Protein AF-A0A7C8A9A2-F1 (afdb_monomer)

pLDDT: mean 96.66, std 1.73, range [84.56, 98.56]

Nearest PDB structures (foldseek):
  4ygs-assembly1_A  TM=8.701E-01  e=2.556E-06  Thermococcus onnurineus NA1
  2go7-assembly3_C  TM=5.601E-01  e=6.387E-04  Streptococcus pneumoniae TIGR4
  7ocs-assembly2_C  TM=5.827E-01  e=7.618E-03  Acinetobacter baumannii ATCC 19606 = CIP 70.34 = JCM 6841
  7ocs-assembly1_D  TM=5.747E-01  e=1.196E-02  Acinetobacter baumannii ATCC 19606 = CIP 70.34 = JCM 6841
  3s6j-assembly3_C  TM=5.699E-01  e=6.806E-03  Pseudomonas syringae pv. tomato

Secondary structure (DSSP, 8-state):
-B-SBTTTB-THHHHHIIIIIHHHHHHHHHT--HHHHHHHHHHHHHHHTTSGGGT-HHHHHHHHTS-HHHHHHHTGGG--BPTTHHHHHHHHHHTT----B---S-HHHHHHHHHHH-GGGG---

Structure (mmCIF, N/CA/C/O backbone):
data_AF-A0A7C8A9A2-F1
#
_entry.id   AF-A0A7C8A9A2-F1
#
loop_
_atom_site.group_PDB
_atom_site.id
_atom_site.type_symbol
_atom_site.label_atom_id
_atom_site.label_alt_id
_atom_site.label_comp_id
_atom_site.label_asym_id
_atom_site.label_entity_id
_atom_site.label_seq_id
_atom_site.pdbx_PDB_ins_code
_atom_site.Cartn_x
_atom_site.Cartn_y
_atom_site.Cartn_z
_atom_site.occupancy
_atom_site.B_iso_or_equiv
_atom_site.auth_seq_id
_atom_site.auth_comp_id
_atom_site.auth_asym_id
_atom_site.auth_atom_id
_atom_site.pdbx_PDB_model_num
ATOM 1 N N . MET A 1 1 ? -8.882 11.187 16.812 1.00 92.25 1 MET A N 1
ATOM 2 C CA . MET A 1 1 ? -8.595 10.755 15.430 1.00 92.25 1 MET A CA 1
ATOM 3 C C . MET A 1 1 ? -7.325 9.931 15.480 1.00 92.25 1 MET A C 1
ATOM 5 O O . MET A 1 1 ? -6.511 10.202 16.359 1.00 92.25 1 MET A O 1
ATOM 9 N N . ILE A 1 2 ? -7.191 8.919 14.632 1.00 95.38 2 ILE A N 1
ATOM 10 C CA . ILE A 1 2 ? -6.007 8.057 14.563 1.00 95.38 2 ILE A CA 1
ATOM 11 C C . ILE A 1 2 ? -5.690 7.750 13.099 1.00 95.38 2 ILE A C 1
ATOM 13 O O . ILE A 1 2 ? -6.615 7.633 12.294 1.00 95.38 2 ILE A O 1
ATOM 17 N N . ASP A 1 3 ? -4.403 7.656 12.781 1.00 96.19 3 ASP A N 1
ATOM 18 C CA . ASP A 1 3 ? -3.904 7.247 11.467 1.00 96.19 3 ASP A CA 1
ATOM 19 C C . ASP A 1 3 ? -3.734 5.719 11.375 1.00 96.19 3 ASP A C 1
ATOM 21 O O . ASP A 1 3 ? -3.769 5.020 12.388 1.00 96.19 3 ASP A O 1
ATOM 25 N N . MET A 1 4 ? -3.596 5.191 10.158 1.00 94.94 4 MET A N 1
ATOM 26 C CA . MET A 1 4 ? -3.459 3.762 9.876 1.00 94.94 4 MET A CA 1
ATOM 27 C C . MET A 1 4 ? -1.998 3.332 9.722 1.00 94.94 4 MET A C 1
ATOM 29 O O . MET A 1 4 ? -1.523 2.503 10.499 1.00 94.94 4 MET A O 1
ATOM 33 N N . ASP A 1 5 ? -1.289 3.884 8.741 1.00 93.50 5 ASP A N 1
ATOM 34 C CA . ASP A 1 5 ? -0.040 3.312 8.232 1.00 93.50 5 ASP A CA 1
ATOM 35 C C . ASP A 1 5 ? 1.185 3.819 8.996 1.00 93.50 5 ASP A C 1
ATOM 37 O O . ASP A 1 5 ? 1.502 5.006 9.010 1.00 93.50 5 ASP A O 1
ATOM 41 N N . GLY A 1 6 ? 1.893 2.906 9.660 1.00 91.75 6 GLY A N 1
ATOM 42 C CA . GLY A 1 6 ? 2.933 3.224 10.642 1.00 91.75 6 GLY A CA 1
ATOM 43 C C . GLY A 1 6 ? 2.403 3.729 11.982 1.00 91.75 6 GLY A C 1
ATOM 44 O O . GLY A 1 6 ? 3.194 4.184 12.805 1.00 91.75 6 GLY A O 1
ATOM 45 N N . THR A 1 7 ? 1.085 3.668 12.196 1.00 94.75 7 THR A N 1
ATOM 46 C CA . THR A 1 7 ? 0.446 3.971 13.486 1.00 94.75 7 THR A CA 1
ATOM 47 C C . THR A 1 7 ? -0.244 2.733 14.052 1.00 94.75 7 THR A C 1
ATOM 49 O O . THR A 1 7 ? 0.055 2.310 15.165 1.00 94.75 7 THR A O 1
ATOM 52 N N . MET A 1 8 ? -1.165 2.135 13.292 1.00 95.56 8 MET A N 1
ATOM 53 C CA . MET A 1 8 ? -1.852 0.891 13.659 1.00 95.56 8 MET A CA 1
ATOM 54 C C . MET A 1 8 ? -1.296 -0.311 12.900 1.00 95.56 8 MET A C 1
ATOM 56 O O . MET A 1 8 ? -1.256 -1.415 13.437 1.00 95.56 8 MET A O 1
ATOM 60 N N . LEU A 1 9 ? -0.892 -0.108 11.649 1.00 96.25 9 LEU A N 1
ATOM 61 C CA . LEU A 1 9 ? -0.352 -1.152 10.788 1.00 96.25 9 LEU A CA 1
ATOM 62 C C . LEU A 1 9 ? 1.123 -0.905 10.533 1.00 96.25 9 LEU A C 1
ATOM 64 O O . LEU A 1 9 ? 1.545 0.246 10.407 1.00 96.25 9 LEU A O 1
ATOM 68 N N . ASP A 1 10 ? 1.875 -1.989 10.409 1.00 93.75 10 ASP A N 1
ATOM 69 C CA . ASP A 1 10 ? 3.255 -1.919 9.956 1.00 93.75 10 ASP A CA 1
ATOM 70 C C . ASP A 1 10 ? 3.324 -1.460 8.485 1.00 93.75 10 ASP A C 1
ATOM 72 O O . ASP A 1 10 ? 2.435 -1.753 7.679 1.00 93.75 10 ASP A O 1
ATOM 76 N N . LYS A 1 11 ? 4.375 -0.712 8.127 1.00 94.38 11 LYS A N 1
ATOM 77 C CA . LYS A 1 11 ? 4.551 -0.145 6.778 1.00 94.38 11 LYS A CA 1
ATOM 78 C C . LYS A 1 11 ? 5.043 -1.153 5.742 1.00 94.38 11 LYS A C 1
ATOM 80 O O . LYS A 1 11 ? 4.921 -0.892 4.545 1.00 94.38 11 LYS A O 1
ATOM 85 N N . TYR A 1 12 ? 5.525 -2.317 6.172 1.00 96.81 12 TYR A N 1
ATOM 86 C CA . TYR A 1 12 ? 6.149 -3.324 5.322 1.00 96.81 12 TYR A CA 1
ATOM 87 C C . TYR A 1 12 ? 5.293 -3.723 4.120 1.00 96.81 12 TYR A C 1
ATOM 89 O O . TYR A 1 12 ? 5.827 -3.902 3.029 1.00 96.81 12 TYR A O 1
ATOM 97 N N . PHE A 1 13 ? 3.969 -3.814 4.278 1.00 97.00 13 PHE A N 1
ATOM 98 C CA . PHE A 1 13 ? 3.063 -4.095 3.162 1.00 97.00 13 PHE A CA 1
ATOM 99 C C . PHE A 1 13 ? 3.197 -3.079 2.014 1.00 97.00 13 PHE A C 1
ATOM 101 O O . PHE A 1 13 ? 3.253 -3.476 0.848 1.00 97.00 13 PHE A O 1
ATOM 108 N N . ASP A 1 14 ? 3.238 -1.779 2.317 1.00 96.50 14 ASP A N 1
ATOM 109 C CA . ASP A 1 14 ? 3.343 -0.733 1.297 1.00 96.50 14 ASP A CA 1
ATOM 110 C C . ASP A 1 14 ? 4.777 -0.570 0.790 1.00 96.50 14 ASP A C 1
ATOM 112 O O . ASP A 1 14 ? 4.967 -0.430 -0.422 1.00 96.50 14 ASP A O 1
ATOM 116 N N . ASP A 1 15 ? 5.770 -0.676 1.674 1.00 96.81 15 ASP A N 1
ATOM 117 C CA . ASP A 1 15 ? 7.187 -0.586 1.310 1.00 96.81 15 ASP A CA 1
ATOM 118 C C . ASP A 1 15 ? 7.573 -1.739 0.368 1.00 96.81 15 ASP A C 1
ATOM 120 O O . ASP A 1 15 ? 8.080 -1.520 -0.735 1.00 96.81 15 ASP A O 1
ATOM 124 N N . TYR A 1 16 ? 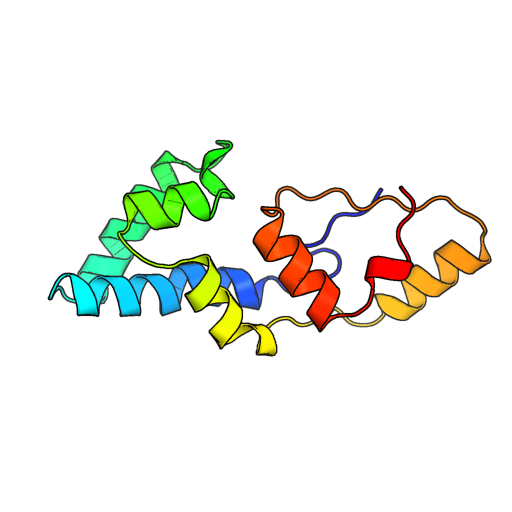7.226 -2.981 0.731 1.00 98.25 16 TYR A N 1
ATOM 125 C CA . TYR A 1 16 ? 7.442 -4.151 -0.121 1.00 98.25 16 TYR A CA 1
ATOM 126 C C . TYR A 1 16 ? 6.763 -3.989 -1.486 1.00 98.25 16 TYR A C 1
ATOM 128 O O . TYR A 1 16 ? 7.345 -4.298 -2.533 1.00 98.25 16 TYR A O 1
ATOM 136 N N . PHE A 1 17 ? 5.528 -3.484 -1.486 1.00 98.25 17 PHE A N 1
ATOM 137 C CA . PHE A 1 17 ? 4.761 -3.295 -2.707 1.00 98.25 17 PHE A CA 1
ATOM 138 C C . PHE A 1 17 ? 5.469 -2.357 -3.692 1.00 98.25 17 PHE A C 1
ATOM 140 O O . PHE A 1 17 ? 5.680 -2.726 -4.851 1.00 98.25 17 PHE A O 1
ATOM 147 N N . TRP A 1 18 ? 5.844 -1.160 -3.240 1.00 97.94 18 TRP A N 1
ATOM 148 C CA . TRP A 1 18 ? 6.379 -0.116 -4.116 1.00 97.94 18 TRP A CA 1
ATOM 149 C C . TRP A 1 18 ? 7.860 -0.295 -4.454 1.00 97.94 18 TRP A C 1
ATOM 151 O O . TRP A 1 18 ? 8.270 0.062 -5.562 1.00 97.94 18 TRP A O 1
ATOM 161 N N . GLU A 1 19 ? 8.654 -0.867 -3.547 1.00 97.81 19 GLU A N 1
ATOM 162 C CA . GLU A 1 19 ? 10.104 -1.022 -3.731 1.00 97.81 19 GLU A CA 1
ATOM 163 C C . GLU A 1 19 ? 10.505 -2.339 -4.409 1.00 97.81 19 GLU A C 1
ATOM 165 O O . GLU A 1 19 ? 11.586 -2.428 -5.011 1.00 97.81 19 GLU A O 1
ATOM 170 N N . TYR A 1 20 ? 9.654 -3.369 -4.331 1.00 98.12 20 TYR A N 1
ATOM 171 C CA . TYR A 1 20 ? 9.969 -4.707 -4.838 1.00 98.12 20 TYR A CA 1
ATOM 172 C C . TYR A 1 20 ? 8.949 -5.203 -5.859 1.00 98.12 20 TYR A C 1
ATOM 174 O O . TYR A 1 20 ? 9.327 -5.438 -7.009 1.00 98.12 20 TYR A O 1
ATOM 182 N N . LEU A 1 21 ? 7.672 -5.331 -5.481 1.00 98.44 21 LEU A N 1
ATOM 183 C CA . LEU A 1 21 ? 6.678 -5.968 -6.351 1.00 98.44 21 LEU A CA 1
ATOM 184 C C . LEU A 1 21 ? 6.402 -5.147 -7.617 1.00 98.44 21 LEU A C 1
ATOM 186 O O . LEU A 1 21 ? 6.429 -5.693 -8.720 1.00 98.44 21 LEU A O 1
ATOM 190 N N . VAL A 1 22 ? 6.157 -3.840 -7.493 1.00 98.50 22 VAL A N 1
ATOM 191 C CA . VAL A 1 22 ? 5.888 -2.984 -8.661 1.00 98.50 22 VAL A CA 1
ATOM 192 C C . VAL A 1 22 ? 7.090 -2.945 -9.618 1.00 98.50 22 VAL A C 1
ATOM 194 O O . VAL A 1 22 ? 6.883 -3.219 -10.803 1.00 98.50 22 VAL A O 1
ATOM 197 N N . PRO A 1 23 ? 8.342 -2.717 -9.164 1.00 98.56 23 PRO A N 1
ATOM 198 C CA . PRO A 1 23 ? 9.512 -2.798 -10.037 1.00 98.56 23 PRO A CA 1
ATOM 199 C C . PRO A 1 23 ? 9.700 -4.151 -10.722 1.00 98.56 23 PRO A C 1
ATOM 201 O O . PRO A 1 23 ? 10.022 -4.181 -11.908 1.00 98.56 23 PRO A O 1
ATOM 204 N N . GLU A 1 24 ? 9.466 -5.265 -10.024 1.00 98.44 24 GLU A N 1
ATOM 205 C CA . GLU A 1 24 ? 9.543 -6.606 -10.617 1.00 98.44 24 GLU A CA 1
ATOM 206 C C . GLU A 1 24 ? 8.518 -6.783 -11.750 1.00 98.44 24 GLU A C 1
ATOM 208 O O . GLU A 1 24 ? 8.856 -7.236 -12.851 1.00 98.44 24 GLU A O 1
ATOM 213 N N . ARG A 1 25 ? 7.262 -6.388 -11.512 1.00 98.31 25 ARG A N 1
ATOM 214 C CA . ARG A 1 25 ? 6.180 -6.505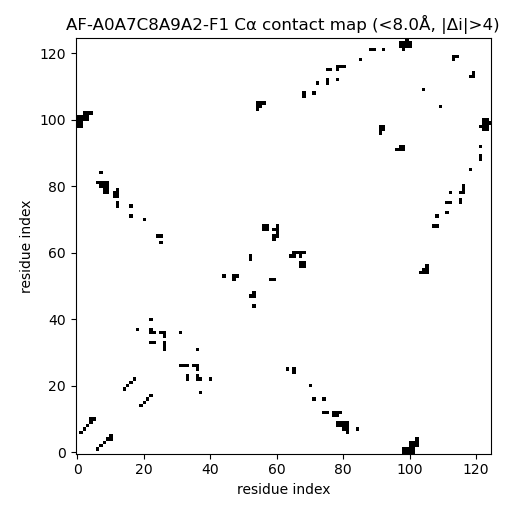 -12.504 1.00 98.31 25 ARG A CA 1
ATOM 215 C C . ARG A 1 25 ? 6.388 -5.573 -13.689 1.00 98.31 25 ARG A C 1
ATOM 217 O O . ARG A 1 25 ? 6.225 -6.003 -14.832 1.00 98.31 25 ARG A O 1
ATOM 224 N N . TYR A 1 26 ? 6.803 -4.339 -13.423 1.00 98.50 26 TYR A N 1
ATOM 225 C CA . TYR A 1 26 ? 7.124 -3.357 -14.451 1.00 98.50 26 TYR A CA 1
ATOM 226 C C . TYR A 1 26 ? 8.279 -3.833 -15.340 1.00 98.50 26 TYR A C 1
ATOM 228 O O . TYR A 1 26 ? 8.160 -3.786 -16.565 1.00 98.50 26 TYR A O 1
ATOM 236 N N . ALA A 1 27 ? 9.362 -4.346 -14.742 1.00 98.44 27 ALA A N 1
ATOM 237 C CA . ALA A 1 27 ? 10.510 -4.878 -15.473 1.00 98.44 27 ALA A CA 1
ATOM 238 C C . ALA A 1 27 ? 10.106 -5.999 -16.436 1.00 98.44 27 ALA A C 1
ATOM 240 O O . ALA A 1 27 ? 10.492 -5.991 -17.607 1.00 98.44 27 ALA A O 1
ATOM 241 N N . LYS A 1 28 ? 9.269 -6.927 -15.957 1.00 97.69 28 LYS A N 1
ATOM 242 C CA . LYS A 1 28 ? 8.789 -8.066 -16.742 1.00 97.69 28 LYS A CA 1
ATOM 243 C C . LYS A 1 28 ? 7.944 -7.643 -17.946 1.00 97.69 28 LYS A C 1
ATOM 245 O O . LYS A 1 28 ? 8.140 -8.181 -19.030 1.00 97.69 28 LYS A O 1
ATOM 250 N N . ILE A 1 29 ? 7.005 -6.715 -17.763 1.00 96.75 29 ILE A N 1
ATOM 251 C CA . ILE A 1 29 ? 6.081 -6.292 -18.832 1.00 96.75 29 ILE A CA 1
ATOM 252 C C . ILE A 1 29 ? 6.787 -5.422 -19.876 1.00 96.75 29 ILE A C 1
ATOM 254 O O . ILE A 1 29 ? 6.502 -5.547 -21.064 1.00 96.75 29 ILE A O 1
ATOM 258 N N . ASN A 1 30 ? 7.738 -4.588 -19.451 1.00 96.94 30 ASN A N 1
ATOM 259 C CA . ASN A 1 30 ? 8.462 -3.679 -20.342 1.00 96.94 30 ASN A CA 1
ATOM 260 C C . ASN A 1 30 ? 9.764 -4.277 -20.905 1.00 96.94 30 ASN A C 1
ATOM 262 O O . ASN A 1 30 ? 10.453 -3.610 -21.671 1.00 96.94 30 ASN A O 1
ATOM 266 N N . ASN A 1 31 ? 10.105 -5.520 -20.544 1.00 97.56 31 ASN A N 1
ATOM 267 C CA . ASN A 1 31 ? 11.332 -6.209 -20.954 1.00 97.56 31 ASN A CA 1
ATOM 268 C C . ASN A 1 31 ? 12.614 -5.396 -20.667 1.00 97.56 31 ASN A C 1
ATOM 270 O O . ASN A 1 31 ? 13.492 -5.248 -21.519 1.00 97.56 31 ASN A O 1
ATOM 274 N N . VAL A 1 32 ? 12.708 -4.858 -19.450 1.00 98.38 32 VAL A N 1
ATOM 275 C CA . VAL A 1 32 ? 13.861 -4.087 -18.954 1.00 98.38 32 VAL A CA 1
ATOM 276 C C . VAL A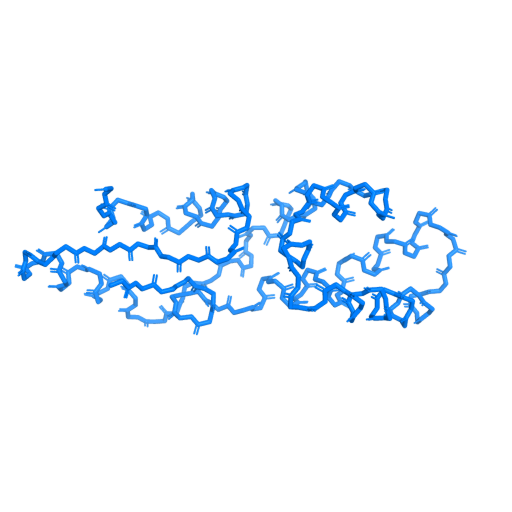 1 32 ? 14.476 -4.767 -17.732 1.00 98.38 32 VAL A C 1
ATOM 278 O O . VAL A 1 32 ? 13.864 -5.638 -17.113 1.00 98.38 32 VAL A O 1
ATOM 281 N N . SER A 1 33 ? 15.694 -4.378 -17.351 1.00 98.50 33 SER A N 1
ATOM 282 C CA . SER A 1 33 ? 16.302 -4.900 -16.127 1.00 98.50 33 SER A CA 1
ATOM 283 C C . SER A 1 33 ? 15.563 -4.403 -14.878 1.00 98.50 33 SER A C 1
ATOM 285 O O . SER A 1 33 ? 15.033 -3.291 -14.839 1.00 98.50 33 SER A O 1
ATOM 287 N N . ILE A 1 34 ? 15.585 -5.206 -13.810 1.00 98.06 34 ILE A N 1
ATOM 288 C CA . ILE A 1 34 ? 15.027 -4.813 -12.505 1.00 98.06 34 ILE A CA 1
ATOM 289 C C . ILE A 1 34 ? 15.738 -3.565 -11.962 1.00 98.06 34 ILE A C 1
ATOM 291 O O . ILE A 1 34 ? 15.094 -2.707 -11.365 1.00 98.06 34 ILE A O 1
ATOM 295 N 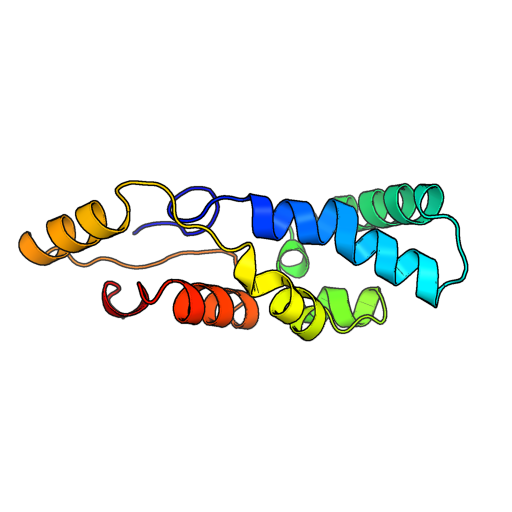N . SER A 1 35 ? 17.052 -3.439 -12.184 1.00 98.19 35 SER A N 1
ATOM 296 C CA . SER A 1 35 ? 17.815 -2.258 -11.765 1.00 98.19 35 SER A CA 1
ATOM 297 C C . SER A 1 35 ? 17.308 -0.986 -12.442 1.00 98.19 35 SER A C 1
ATOM 299 O O . SER A 1 35 ? 17.037 -0.005 -11.753 1.00 98.19 35 SER A O 1
ATOM 301 N N . TYR A 1 36 ? 17.095 -1.033 -13.760 1.00 98.44 36 TYR A N 1
ATOM 302 C CA . TYR A 1 36 ? 16.519 0.079 -14.508 1.00 98.44 36 TYR A CA 1
ATOM 303 C C . TYR A 1 36 ? 15.103 0.402 -14.023 1.00 98.44 36 TYR A C 1
ATOM 305 O O . TYR A 1 36 ? 14.800 1.561 -13.758 1.00 98.44 36 TYR A O 1
ATOM 313 N N . ALA A 1 37 ? 14.245 -0.611 -13.851 1.00 98.56 37 ALA A N 1
ATOM 314 C CA . ALA A 1 37 ? 12.875 -0.407 -13.383 1.00 98.56 37 ALA A CA 1
ATOM 315 C C . ALA A 1 37 ? 12.833 0.280 -12.010 1.00 98.56 37 ALA A C 1
ATOM 317 O O . ALA A 1 37 ? 12.072 1.226 -11.831 1.00 98.56 37 ALA A O 1
ATOM 318 N N . LYS A 1 38 ? 13.678 -0.143 -11.060 1.00 98.44 38 LYS A N 1
ATOM 319 C CA . LYS A 1 38 ? 13.767 0.482 -9.730 1.00 98.44 38 LYS A CA 1
ATOM 320 C C . LYS A 1 38 ? 14.155 1.957 -9.810 1.00 98.44 38 LYS A C 1
ATOM 322 O O . LYS A 1 38 ? 13.498 2.786 -9.189 1.00 98.44 38 LYS A O 1
ATOM 327 N N . GLU A 1 39 ? 15.189 2.291 -10.578 1.00 98.38 39 GLU A N 1
ATOM 328 C CA . GLU A 1 39 ? 15.638 3.679 -10.734 1.00 98.38 39 GLU A CA 1
ATOM 329 C C . GLU A 1 39 ? 14.584 4.541 -11.444 1.00 98.38 39 GLU A C 1
ATOM 331 O O . GLU A 1 39 ? 14.254 5.641 -10.991 1.00 98.38 39 GLU A O 1
ATOM 336 N N . HIS A 1 40 ? 14.016 4.023 -12.535 1.00 98.25 40 HIS A N 1
ATOM 337 C CA . HIS A 1 40 ? 12.983 4.701 -13.308 1.00 98.25 40 HIS A CA 1
ATOM 338 C C . HIS A 1 40 ? 11.753 5.017 -12.450 1.00 98.25 40 HIS A C 1
ATOM 340 O O . HIS A 1 40 ? 11.313 6.167 -12.389 1.00 98.25 40 HIS A O 1
ATOM 346 N N . LEU A 1 41 ? 11.240 4.011 -11.739 1.00 98.44 41 LEU A N 1
ATOM 347 C CA . LEU A 1 41 ? 10.065 4.149 -10.889 1.00 98.44 41 LEU A CA 1
ATOM 348 C C . LEU A 1 41 ? 10.330 5.066 -9.698 1.00 98.44 41 LEU A C 1
ATOM 350 O O . LEU A 1 41 ? 9.512 5.939 -9.435 1.00 98.44 41 LEU A O 1
ATOM 354 N N . LEU A 1 42 ? 11.490 4.969 -9.041 1.00 98.12 42 LEU A N 1
ATOM 355 C CA . LEU A 1 42 ? 11.851 5.884 -7.954 1.00 98.12 42 LEU A CA 1
ATOM 356 C C . LEU A 1 42 ? 11.830 7.351 -8.415 1.00 98.12 42 LEU A C 1
ATOM 358 O O . LEU A 1 42 ? 11.307 8.222 -7.716 1.00 98.12 42 LEU A O 1
ATOM 362 N N . ASN A 1 43 ? 12.353 7.627 -9.612 1.00 97.81 43 ASN A N 1
ATOM 363 C CA . ASN A 1 43 ? 12.309 8.963 -10.203 1.00 97.81 43 ASN A CA 1
ATOM 364 C C . ASN A 1 43 ? 10.881 9.410 -10.548 1.00 97.81 43 ASN A C 1
ATOM 366 O O . ASN A 1 43 ? 10.580 10.599 -10.447 1.00 97.81 43 ASN A O 1
ATOM 370 N N . MET A 1 44 ? 9.997 8.494 -10.953 1.00 97.56 44 MET A N 1
ATOM 371 C CA . MET A 1 44 ? 8.578 8.799 -11.164 1.00 97.56 44 MET A CA 1
ATOM 372 C C . MET A 1 44 ? 7.855 9.083 -9.848 1.00 97.56 44 MET A C 1
ATOM 374 O O . MET A 1 44 ? 7.152 10.087 -9.757 1.00 97.56 44 MET A O 1
ATOM 378 N N . TYR A 1 45 ? 8.059 8.249 -8.828 1.00 97.88 45 TYR A N 1
ATOM 379 C CA . TYR A 1 45 ? 7.457 8.404 -7.506 1.00 97.88 45 TYR A CA 1
ATOM 380 C C . TYR A 1 45 ? 7.778 9.790 -6.940 1.00 97.88 45 TYR A C 1
ATOM 382 O O . TYR A 1 45 ? 6.861 10.552 -6.636 1.00 97.88 45 TYR A O 1
ATOM 390 N N . ARG A 1 46 ? 9.058 10.183 -6.915 1.00 97.75 46 ARG A N 1
ATOM 391 C CA . ARG A 1 46 ? 9.504 11.487 -6.386 1.00 97.75 46 ARG A CA 1
ATOM 392 C C . ARG A 1 46 ? 8.805 12.699 -7.010 1.00 97.75 46 ARG A C 1
ATOM 394 O O . ARG A 1 46 ? 8.658 13.717 -6.348 1.00 97.75 46 ARG A O 1
ATOM 401 N N . LYS A 1 47 ? 8.351 12.614 -8.266 1.00 97.75 47 LYS A N 1
ATOM 402 C CA . LYS A 1 47 ? 7.616 13.714 -8.925 1.00 97.75 47 LYS A CA 1
ATOM 403 C C . LYS A 1 47 ? 6.205 13.909 -8.373 1.00 97.75 47 LYS A C 1
ATOM 405 O O . LYS A 1 47 ? 5.644 14.989 -8.528 1.00 97.75 47 LYS A O 1
ATOM 410 N N . HIS A 1 48 ? 5.632 12.871 -7.774 1.00 97.75 48 HIS A N 1
ATOM 411 C CA . HIS A 1 48 ? 4.288 12.887 -7.205 1.00 97.75 48 HIS A CA 1
ATOM 412 C C . HIS A 1 48 ? 4.288 12.937 -5.678 1.00 97.75 48 HIS A C 1
ATOM 414 O O . HIS A 1 48 ? 3.214 13.058 -5.092 1.00 97.75 48 HIS A O 1
ATOM 420 N N . GLU A 1 49 ? 5.453 12.874 -5.032 1.00 96.56 49 GLU A N 1
ATOM 421 C CA . GLU A 1 49 ? 5.576 12.993 -3.582 1.00 96.56 49 GLU A CA 1
ATOM 422 C C . GLU A 1 49 ? 4.932 14.298 -3.084 1.00 96.56 49 GLU A C 1
ATOM 424 O O . GLU A 1 49 ? 5.117 15.371 -3.657 1.00 96.56 49 GLU A O 1
ATOM 429 N N . GLY A 1 50 ? 4.100 14.192 -2.046 1.00 95.69 50 GLY A N 1
ATOM 430 C CA . GLY A 1 50 ? 3.342 15.325 -1.502 1.00 95.69 50 GLY A CA 1
ATOM 431 C C . GLY A 1 50 ? 2.116 15.760 -2.319 1.00 95.69 50 GLY A C 1
ATOM 432 O O . GLY A 1 50 ? 1.429 16.697 -1.916 1.00 95.69 50 GLY A O 1
ATOM 433 N N . THR A 1 51 ? 1.797 15.094 -3.433 1.00 97.00 51 THR A N 1
ATOM 434 C CA . THR A 1 51 ? 0.579 15.354 -4.226 1.00 97.00 51 THR A CA 1
ATOM 435 C C . THR A 1 51 ? -0.527 14.341 -3.913 1.00 97.00 51 THR A C 1
ATOM 437 O O . THR A 1 51 ? -0.254 13.265 -3.387 1.00 97.00 51 THR A O 1
ATOM 440 N N . LEU A 1 52 ? -1.778 14.635 -4.293 1.00 95.00 52 LEU A N 1
ATOM 441 C CA . LEU A 1 52 ? -2.884 13.667 -4.174 1.00 95.00 52 LEU A CA 1
ATOM 442 C C . LEU A 1 52 ? -2.638 12.384 -4.984 1.00 95.00 52 LEU A C 1
ATOM 444 O O . LEU A 1 52 ? -3.072 11.310 -4.582 1.00 95.00 52 LEU A O 1
ATOM 448 N N . ASN A 1 53 ? -1.878 12.479 -6.078 1.00 97.62 53 ASN A N 1
ATOM 449 C CA . ASN A 1 53 ? -1.528 11.327 -6.904 1.00 97.62 53 ASN A CA 1
ATOM 450 C C . ASN A 1 53 ? -0.592 10.347 -6.183 1.00 97.62 53 ASN A C 1
ATOM 452 O O . ASN A 1 53 ? -0.506 9.193 -6.587 1.00 97.62 53 ASN A O 1
ATOM 456 N N . TRP A 1 54 ? 0.112 10.783 -5.130 1.00 97.12 54 TRP A N 1
ATOM 457 C CA . TRP A 1 54 ? 1.043 9.933 -4.385 1.00 97.12 54 TRP A CA 1
ATOM 458 C C . TRP A 1 54 ? 0.372 8.651 -3.887 1.00 97.12 54 TRP A C 1
ATOM 460 O O . TRP A 1 54 ? 0.923 7.564 -4.047 1.00 97.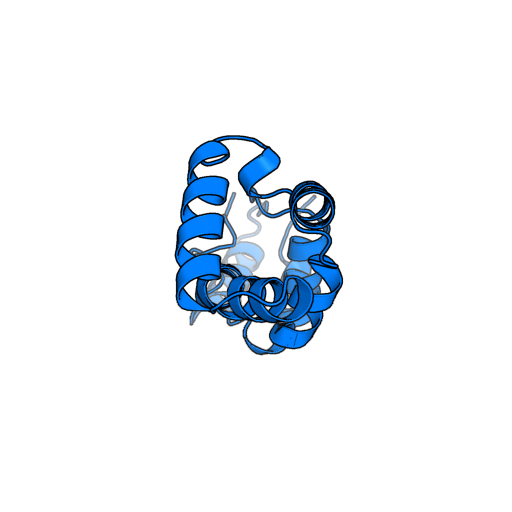12 54 TRP A O 1
ATOM 470 N N . THR A 1 55 ? -0.835 8.769 -3.328 1.00 95.25 55 THR A N 1
ATOM 471 C CA . THR A 1 55 ? -1.562 7.637 -2.742 1.00 95.25 55 THR A CA 1
ATOM 472 C C . THR A 1 55 ? -2.620 7.039 -3.666 1.00 95.25 55 THR A C 1
ATOM 474 O O . THR A 1 55 ? -3.178 5.994 -3.335 1.00 95.25 55 THR A O 1
ATOM 477 N N . ASP A 1 56 ? -2.883 7.650 -4.823 1.00 97.50 56 ASP A N 1
ATOM 478 C CA . ASP A 1 56 ? -3.918 7.224 -5.764 1.00 97.50 56 ASP A CA 1
ATOM 479 C C . ASP A 1 56 ? -3.472 6.004 -6.590 1.00 97.50 56 ASP A C 1
ATOM 481 O O . ASP A 1 56 ? -2.668 6.089 -7.519 1.00 97.50 56 ASP A O 1
ATOM 485 N N . ILE A 1 57 ? -4.021 4.834 -6.259 1.00 97.25 57 ILE A N 1
ATOM 486 C CA . ILE A 1 57 ? -3.674 3.589 -6.951 1.00 97.25 57 ILE A CA 1
ATOM 487 C C . ILE A 1 57 ? -4.289 3.477 -8.351 1.00 97.25 57 ILE A C 1
ATOM 489 O O . ILE A 1 57 ? -3.787 2.698 -9.164 1.00 97.25 57 ILE A O 1
ATOM 493 N N . ASP A 1 58 ? -5.352 4.226 -8.649 1.00 97.88 58 ASP A N 1
ATOM 494 C CA . ASP A 1 58 ? -5.962 4.256 -9.979 1.00 97.88 58 ASP A CA 1
ATOM 495 C C . ASP A 1 58 ? -5.103 5.113 -10.919 1.00 97.88 58 ASP A C 1
ATOM 497 O O . ASP A 1 58 ? -4.810 4.696 -12.047 1.00 97.88 58 ASP A O 1
ATOM 501 N N . PHE A 1 59 ? -4.584 6.238 -10.415 1.00 98.25 59 PHE A N 1
ATOM 502 C CA . PHE A 1 59 ? -3.543 7.017 -11.088 1.00 98.25 59 PHE A CA 1
ATOM 503 C C . PHE A 1 59 ? -2.327 6.145 -11.429 1.00 98.25 59 PHE A C 1
ATOM 505 O O . PHE A 1 59 ? -1.930 6.076 -12.595 1.00 98.25 59 PHE A O 1
ATOM 512 N N . TRP A 1 60 ? -1.765 5.426 -10.451 1.00 98.31 60 TRP A N 1
ATOM 513 C CA . TRP A 1 60 ? -0.595 4.572 -10.689 1.00 98.31 60 TRP A CA 1
ATOM 514 C C . TRP A 1 60 ? -0.883 3.396 -11.621 1.00 98.31 60 TRP A C 1
ATOM 516 O O . TRP A 1 60 ? -0.014 3.028 -12.412 1.00 98.31 60 TRP A O 1
ATOM 526 N N . SER A 1 61 ? -2.098 2.842 -11.583 1.00 98.38 61 SER A N 1
ATOM 527 C CA . SER A 1 61 ? -2.494 1.792 -12.526 1.00 98.38 61 SER A CA 1
ATOM 528 C C . SER A 1 61 ? -2.443 2.287 -13.968 1.00 98.38 61 SER A C 1
ATOM 530 O O . SER A 1 61 ? -1.882 1.620 -14.838 1.00 98.38 61 SER A O 1
ATOM 532 N N . SER A 1 62 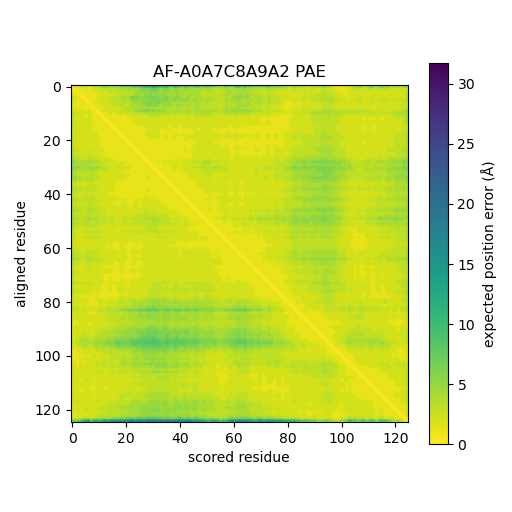? -2.962 3.496 -14.198 1.00 98.00 62 SER A N 1
ATOM 533 C CA . SER A 1 62 ? -2.917 4.166 -15.498 1.00 98.00 62 SER A CA 1
ATOM 534 C C . SER A 1 62 ? -1.485 4.507 -15.924 1.00 98.00 62 SER A C 1
ATOM 536 O O . SER A 1 62 ? -1.075 4.166 -17.032 1.00 98.00 62 SER A O 1
ATOM 538 N N . GLN A 1 63 ? -0.687 5.116 -15.038 1.00 97.75 63 GLN A N 1
ATOM 539 C CA . GLN A 1 63 ? 0.682 5.536 -15.366 1.00 97.75 63 GLN A CA 1
ATOM 540 C C . GLN A 1 63 ? 1.624 4.375 -15.684 1.00 97.75 63 GLN A C 1
ATOM 542 O O . GLN A 1 63 ? 2.506 4.515 -16.528 1.00 97.75 63 GLN A O 1
ATOM 547 N N . LEU A 1 64 ? 1.473 3.247 -14.989 1.00 97.12 64 LEU A N 1
ATOM 548 C CA . LEU A 1 64 ? 2.396 2.117 -15.102 1.00 97.12 64 LEU A CA 1
ATOM 549 C C . LEU A 1 64 ? 1.883 1.015 -16.032 1.00 97.12 64 LEU A C 1
ATOM 551 O O . LEU A 1 64 ? 2.630 0.078 -16.312 1.00 97.12 64 LEU A O 1
ATOM 555 N N . ASN A 1 65 ? 0.633 1.116 -16.500 1.00 96.50 65 ASN A N 1
ATOM 556 C CA . ASN A 1 65 ? -0.077 0.043 -17.195 1.00 96.50 65 ASN A CA 1
ATOM 557 C C . ASN A 1 65 ? -0.044 -1.277 -16.392 1.00 96.50 65 ASN A C 1
ATOM 559 O O . ASN A 1 65 ? 0.290 -2.345 -16.909 1.00 96.50 65 ASN A O 1
ATOM 563 N N . LEU A 1 66 ? -0.346 -1.180 -15.093 1.00 97.75 66 LEU A N 1
ATOM 564 C CA . LEU A 1 66 ? -0.376 -2.292 -14.138 1.00 97.75 66 LEU A CA 1
ATOM 565 C C . LEU A 1 66 ? -1.693 -2.275 -13.368 1.00 97.75 66 LEU A C 1
ATOM 567 O O . LEU A 1 66 ? -2.160 -1.217 -12.972 1.00 97.75 66 LEU A O 1
ATOM 571 N N . ASP A 1 67 ? -2.257 -3.441 -13.065 1.00 97.56 67 ASP A N 1
ATOM 572 C CA . ASP A 1 67 ? -3.392 -3.532 -12.139 1.00 97.56 67 ASP A CA 1
ATOM 573 C C . ASP A 1 67 ? -2.885 -3.452 -10.687 1.00 97.56 67 ASP A C 1
ATOM 575 O O . ASP A 1 67 ? -2.636 -4.466 -10.027 1.00 97.56 67 ASP A O 1
ATOM 579 N N . ILE A 1 68 ? -2.655 -2.225 -10.205 1.00 98.12 68 ILE A N 1
ATOM 580 C CA . ILE A 1 68 ? -2.143 -1.961 -8.853 1.00 98.12 68 ILE A CA 1
ATOM 581 C C . ILE A 1 68 ? -3.080 -2.524 -7.768 1.00 98.12 68 ILE A C 1
ATOM 583 O O . ILE A 1 68 ? -2.565 -3.179 -6.854 1.00 98.12 68 ILE A O 1
ATOM 587 N N . PRO A 1 69 ? -4.420 -2.347 -7.836 1.00 97.38 69 PRO A N 1
ATOM 588 C CA . PRO A 1 69 ? -5.337 -2.984 -6.892 1.00 97.38 69 PRO A CA 1
ATOM 589 C C . PRO A 1 69 ? -5.175 -4.508 -6.824 1.00 97.38 69 PRO A C 1
ATOM 591 O O . PRO A 1 69 ? -5.046 -5.058 -5.724 1.00 97.38 69 PRO A O 1
ATOM 594 N N . ALA A 1 70 ? -5.135 -5.199 -7.968 1.00 97.62 70 ALA A N 1
ATOM 595 C CA . ALA A 1 70 ? -5.003 -6.655 -7.988 1.00 97.62 70 ALA A CA 1
ATOM 596 C C . ALA A 1 70 ? -3.636 -7.124 -7.471 1.00 97.62 70 ALA A C 1
ATOM 598 O O . ALA A 1 70 ? -3.559 -8.121 -6.749 1.00 97.62 70 ALA A O 1
ATOM 599 N N . LEU A 1 71 ? -2.555 -6.407 -7.795 1.00 97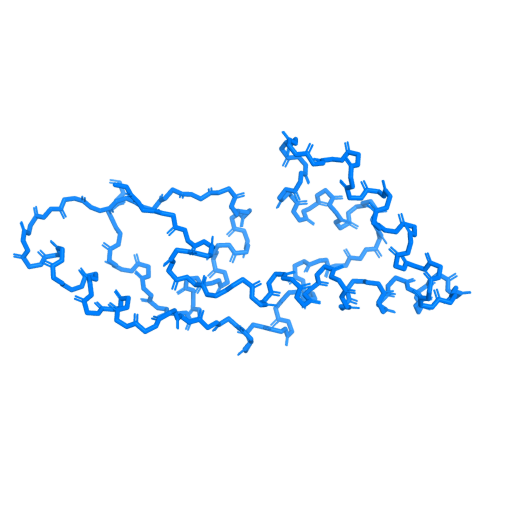.88 71 LEU A N 1
ATOM 600 C CA . LEU A 1 71 ? -1.222 -6.714 -7.271 1.00 97.88 71 LEU A CA 1
ATOM 601 C C . LEU A 1 71 ? -1.162 -6.542 -5.747 1.00 97.88 71 LEU A C 1
ATOM 603 O O . LEU A 1 71 ? -0.583 -7.391 -5.070 1.00 97.88 71 LEU A O 1
ATOM 607 N N . LYS A 1 72 ? -1.791 -5.498 -5.187 1.00 97.62 72 LYS A N 1
ATOM 608 C CA . LYS A 1 72 ? -1.874 -5.316 -3.727 1.00 97.62 72 LYS A CA 1
ATOM 609 C C . LYS A 1 72 ? -2.657 -6.444 -3.056 1.00 97.62 72 LYS A C 1
ATOM 611 O O . LYS A 1 72 ? -2.226 -6.940 -2.019 1.00 97.62 72 LYS A O 1
ATOM 616 N N . ALA A 1 73 ? -3.761 -6.888 -3.655 1.00 97.31 73 ALA A N 1
ATOM 617 C CA . ALA A 1 73 ? -4.553 -7.991 -3.113 1.00 97.31 73 ALA A CA 1
ATOM 618 C C . ALA A 1 73 ? -3.757 -9.311 -3.028 1.00 97.31 73 ALA A C 1
ATOM 620 O O . ALA A 1 73 ? -3.922 -10.061 -2.071 1.00 97.31 73 ALA A O 1
ATOM 621 N N . GLN A 1 74 ? -2.840 -9.580 -3.968 1.00 97.19 74 GLN A N 1
ATOM 622 C CA . GLN A 1 74 ? -1.993 -10.790 -3.942 1.00 97.19 74 GLN A CA 1
ATOM 623 C C . GLN A 1 74 ? -1.092 -10.868 -2.702 1.00 97.19 74 GLN A C 1
ATOM 625 O O . GLN A 1 74 ? -0.760 -11.962 -2.240 1.00 97.19 74 GLN A O 1
ATOM 630 N N . ILE A 1 75 ? -0.706 -9.717 -2.154 1.00 97.50 75 ILE A N 1
ATOM 631 C CA . ILE A 1 75 ? 0.183 -9.619 -0.996 1.00 97.50 75 ILE A CA 1
ATOM 632 C C . ILE A 1 75 ? -0.543 -9.164 0.276 1.00 97.50 75 ILE A C 1
ATOM 634 O O . ILE A 1 75 ? 0.101 -8.747 1.233 1.00 97.50 75 ILE A O 1
ATOM 638 N N . GLU A 1 76 ? -1.877 -9.274 0.336 1.00 96.94 76 GLU A N 1
ATOM 639 C CA . GLU A 1 76 ? -2.666 -8.880 1.520 1.00 96.94 76 GLU A CA 1
ATOM 640 C C . GLU A 1 76 ? -2.245 -9.612 2.806 1.00 96.94 76 GLU A C 1
ATOM 642 O O . GLU A 1 76 ? -2.502 -9.155 3.918 1.00 96.94 76 GLU A O 1
ATOM 647 N N . HIS A 1 77 ? -1.593 -10.767 2.661 1.00 96.56 77 HIS A N 1
ATOM 648 C CA . HIS A 1 77 ? -1.063 -11.546 3.769 1.00 96.56 77 HIS A CA 1
ATOM 649 C C . HIS A 1 77 ? 0.097 -10.850 4.494 1.00 96.56 77 HIS A C 1
ATOM 651 O O . HIS A 1 77 ? 0.366 -11.232 5.624 1.00 96.56 77 HIS A O 1
ATOM 657 N N . LEU A 1 78 ? 0.727 -9.834 3.889 1.00 97.62 78 LEU A N 1
ATOM 658 C CA . LEU A 1 78 ? 1.779 -9.016 4.507 1.00 97.62 78 LEU A CA 1
ATOM 659 C C . LEU A 1 78 ? 1.232 -7.850 5.346 1.00 97.62 78 LEU A C 1
ATOM 661 O O . LEU A 1 78 ? 2.009 -7.110 5.943 1.00 97.62 78 LEU A O 1
ATOM 665 N N . ILE A 1 79 ? -0.088 -7.640 5.362 1.00 97.38 79 ILE A N 1
ATOM 666 C CA . ILE A 1 79 ? -0.710 -6.609 6.196 1.00 97.38 79 ILE A CA 1
ATOM 667 C C . ILE A 1 79 ? -0.691 -7.098 7.641 1.00 97.38 79 ILE A C 1
ATOM 669 O O . ILE A 1 79 ? -1.462 -7.986 8.016 1.00 97.38 79 ILE A O 1
ATOM 673 N N . GLU A 1 80 ? 0.158 -6.463 8.438 1.00 96.44 80 GLU A N 1
ATOM 674 C CA . GLU A 1 80 ? 0.371 -6.784 9.843 1.00 96.44 80 GLU A CA 1
ATOM 675 C C . GLU A 1 80 ? -0.034 -5.609 10.735 1.00 96.44 80 GLU A C 1
ATOM 677 O O . GLU A 1 80 ? 0.241 -4.443 10.440 1.00 96.44 80 GLU A O 1
ATOM 682 N N . MET A 1 81 ? -0.713 -5.922 11.838 1.00 96.50 81 MET A N 1
ATOM 683 C CA . MET A 1 81 ? -1.032 -4.936 12.870 1.00 96.50 81 MET A CA 1
ATOM 684 C C . MET A 1 81 ? 0.123 -4.832 13.860 1.00 96.50 81 MET A C 1
ATOM 686 O O . MET A 1 81 ? 0.713 -5.843 14.242 1.00 96.50 81 MET A O 1
ATOM 690 N N . HIS A 1 82 ? 0.400 -3.625 14.349 1.00 96.62 82 HIS A N 1
ATOM 691 C CA . HIS A 1 82 ? 1.319 -3.476 15.469 1.00 96.62 82 HIS A CA 1
ATOM 692 C C . HIS A 1 82 ? 0.765 -4.151 16.740 1.00 96.62 82 HIS A C 1
ATOM 694 O O . HIS A 1 82 ? -0.455 -4.202 16.944 1.00 96.62 82 HIS A O 1
ATOM 700 N N . PRO A 1 83 ? 1.644 -4.637 17.637 1.00 95.69 83 PRO A N 1
ATOM 701 C CA . PRO A 1 83 ? 1.220 -5.179 18.922 1.00 95.69 83 PRO A CA 1
ATOM 702 C C . PRO A 1 83 ? 0.386 -4.172 19.723 1.00 95.69 83 PRO A C 1
ATOM 704 O O . PRO A 1 83 ? 0.662 -2.973 19.711 1.00 95.69 83 PRO A O 1
ATOM 707 N N . ASN A 1 84 ? -0.583 -4.668 20.493 1.00 95.25 84 ASN A N 1
ATOM 708 C CA . ASN A 1 84 ? -1.446 -3.888 21.391 1.00 95.25 84 ASN A CA 1
ATOM 709 C C . ASN A 1 84 ? -2.458 -2.939 20.716 1.00 95.25 84 ASN A C 1
ATOM 711 O O . ASN A 1 84 ? -3.159 -2.198 21.414 1.00 95.25 84 ASN A O 1
ATOM 715 N N . VAL A 1 85 ? -2.547 -2.917 19.380 1.00 96.94 85 VAL A N 1
ATOM 716 C CA . VAL A 1 85 ? -3.500 -2.054 18.660 1.00 96.94 85 VAL A CA 1
ATOM 717 C C . VAL A 1 85 ? -4.937 -2.423 19.008 1.00 96.94 85 VAL A C 1
ATOM 719 O O . VAL A 1 85 ? -5.736 -1.542 19.321 1.00 96.94 85 VAL A O 1
ATOM 722 N N . GLU A 1 86 ? -5.276 -3.709 19.016 1.00 95.94 86 GLU A N 1
ATOM 723 C CA . GLU A 1 86 ? -6.633 -4.156 19.335 1.00 95.94 86 GLU A CA 1
ATOM 724 C C . GLU A 1 86 ? -7.004 -3.833 20.792 1.00 95.94 86 GLU A C 1
ATOM 726 O O . GLU A 1 86 ? -8.068 -3.267 21.062 1.00 95.94 86 GLU A O 1
ATOM 731 N N . GLU A 1 87 ? -6.094 -4.075 21.735 1.00 96.81 87 GLU A N 1
ATOM 732 C CA . GLU A 1 87 ? -6.251 -3.728 23.148 1.00 96.81 87 GLU A CA 1
ATOM 733 C C . GLU A 1 87 ? -6.472 -2.224 23.343 1.00 96.81 87 GLU A C 1
ATOM 735 O O . GLU A 1 87 ? -7.350 -1.810 24.114 1.00 96.81 87 GLU A O 1
ATOM 740 N N . PHE A 1 88 ? -5.719 -1.394 22.617 1.00 96.44 88 PHE A N 1
ATOM 741 C CA . PHE A 1 88 ? -5.907 0.051 22.602 1.00 96.44 88 PHE A CA 1
ATOM 742 C C . PHE A 1 88 ? -7.305 0.431 22.091 1.00 96.44 88 PHE A C 1
ATOM 744 O O . PHE A 1 88 ? -8.014 1.195 22.756 1.00 96.44 88 PHE A O 1
ATOM 751 N N . LEU A 1 89 ? -7.742 -0.124 20.957 1.00 96.81 89 LEU A N 1
ATOM 752 C CA . LEU A 1 89 ? -9.058 0.163 20.372 1.00 96.81 89 LEU A CA 1
ATOM 753 C C . LEU A 1 89 ? -10.199 -0.231 21.326 1.00 96.81 89 LEU A C 1
ATOM 755 O O . LEU A 1 89 ? -11.130 0.555 21.556 1.00 96.81 89 LEU A O 1
ATOM 759 N N . ILE A 1 90 ? -10.089 -1.399 21.966 1.00 96.44 90 ILE A N 1
ATOM 760 C CA . ILE A 1 90 ? -11.027 -1.869 22.994 1.00 96.44 90 ILE A CA 1
ATOM 761 C C . ILE A 1 90 ? -11.072 -0.891 24.176 1.00 96.44 90 ILE A C 1
ATOM 763 O O . ILE A 1 90 ? -12.158 -0.540 24.655 1.00 96.44 90 ILE A O 1
ATOM 767 N N . LEU A 1 91 ? -9.916 -0.425 24.656 1.00 96.94 91 LEU A N 1
ATOM 768 C CA . LEU A 1 91 ? -9.835 0.516 25.774 1.00 96.94 91 LEU A CA 1
ATOM 769 C C . LEU A 1 91 ? -10.529 1.848 25.454 1.00 96.94 91 LEU A C 1
ATOM 771 O O . LEU A 1 91 ? -11.254 2.3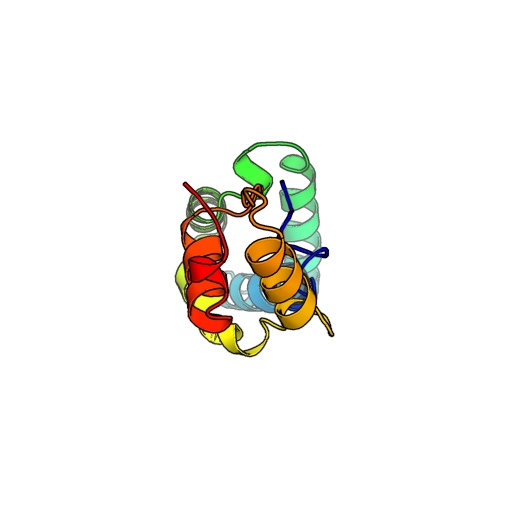86 26.297 1.00 96.94 91 LEU A O 1
ATOM 775 N N . ILE A 1 92 ? -10.340 2.374 24.243 1.00 95.88 92 ILE A N 1
ATOM 776 C CA . ILE A 1 92 ? -10.983 3.618 23.804 1.00 95.88 92 ILE A CA 1
ATOM 777 C C . ILE A 1 92 ? -12.508 3.463 23.756 1.00 95.88 92 ILE A C 1
ATOM 779 O O . ILE A 1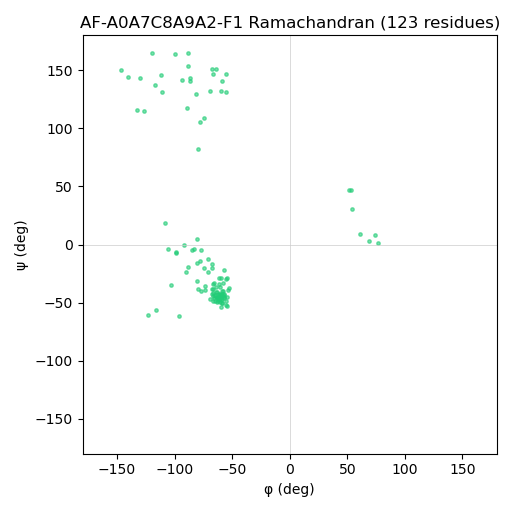 92 ? -13.216 4.313 24.313 1.00 95.88 92 ILE A O 1
ATOM 783 N N . LYS A 1 93 ? -13.018 2.357 23.195 1.00 94.19 93 LYS A N 1
ATOM 784 C CA . LYS A 1 93 ? -14.462 2.064 23.189 1.00 94.19 93 LYS A CA 1
ATOM 785 C C . LYS A 1 93 ? -15.030 1.928 24.603 1.00 94.19 93 LYS A C 1
ATOM 787 O O . LYS A 1 93 ? -16.064 2.529 24.895 1.00 94.19 93 LYS A O 1
ATOM 792 N N . LYS A 1 94 ? -14.339 1.233 25.518 1.00 96.12 94 LYS A N 1
ATOM 793 C CA . LYS A 1 94 ? -14.752 1.126 26.936 1.00 96.12 94 LYS A CA 1
ATOM 794 C C . LYS A 1 94 ? -14.865 2.492 27.617 1.00 96.12 94 LYS A C 1
ATOM 796 O O . LYS A 1 94 ? -15.735 2.692 28.461 1.00 96.12 94 LYS A O 1
ATOM 801 N N . ARG A 1 95 ? -14.026 3.453 27.223 1.00 96.50 95 ARG A N 1
ATOM 802 C CA . ARG A 1 95 ? -14.066 4.840 27.717 1.00 96.50 95 ARG A CA 1
ATOM 803 C C . ARG A 1 95 ? -15.124 5.714 27.035 1.00 96.50 95 ARG A C 1
ATOM 805 O O . ARG A 1 95 ? -15.171 6.907 27.323 1.00 96.50 95 ARG A O 1
ATOM 812 N N . LYS A 1 96 ? -15.961 5.152 26.151 1.00 95.06 96 LYS A N 1
ATOM 813 C CA . LYS A 1 96 ? -17.030 5.855 25.415 1.00 95.06 96 LYS A CA 1
ATOM 814 C C . LYS A 1 96 ? -16.530 7.083 24.644 1.00 95.06 96 LYS A C 1
ATOM 816 O O . LYS A 1 96 ? -17.257 8.061 24.474 1.00 95.06 96 LYS A O 1
ATOM 821 N N . LYS A 1 97 ? -15.273 7.051 24.195 1.00 95.25 97 LYS A N 1
ATOM 822 C CA . LYS A 1 97 ? -14.706 8.105 23.352 1.00 95.25 97 LYS A CA 1
ATOM 823 C C . LYS A 1 97 ? -15.029 7.813 21.892 1.00 95.25 97 LYS A C 1
ATOM 825 O O . LYS A 1 97 ? -14.941 6.664 21.467 1.00 95.25 97 LYS A O 1
ATOM 830 N N . LYS A 1 98 ? -15.341 8.866 21.135 1.00 95.81 98 LYS A N 1
ATOM 831 C CA . LYS A 1 98 ? -15.446 8.788 19.677 1.00 95.81 98 LYS A CA 1
ATOM 832 C C . LYS A 1 98 ? -14.062 8.576 19.071 1.00 95.81 98 LYS A C 1
ATOM 834 O O . LYS A 1 98 ? -13.115 9.287 19.427 1.00 95.81 98 LYS A O 1
ATOM 839 N N . LEU A 1 99 ? -13.951 7.624 18.157 1.00 96.06 99 LEU A N 1
ATOM 840 C CA . LEU A 1 99 ? -12.718 7.271 17.476 1.00 96.06 99 LEU A CA 1
ATOM 841 C C . LEU A 1 99 ? -12.933 7.313 15.965 1.00 96.06 99 LEU A C 1
ATOM 843 O O . LEU A 1 99 ? -13.661 6.506 15.410 1.00 96.06 99 LEU A O 1
ATOM 847 N N . TYR A 1 100 ? -12.242 8.235 15.307 1.00 96.56 100 TYR A N 1
ATOM 848 C CA . TYR A 1 100 ? -12.299 8.425 13.861 1.00 96.56 100 TYR A CA 1
ATOM 849 C C . TYR A 1 100 ? -10.973 8.013 13.230 1.00 96.56 100 TYR A C 1
ATOM 851 O O . TYR A 1 100 ? -9.920 8.457 13.704 1.00 96.56 100 TYR A O 1
ATOM 859 N N . LEU A 1 101 ? -11.044 7.200 12.177 1.00 96.44 101 LEU A N 1
ATOM 860 C CA . LEU A 1 101 ? -9.910 6.863 11.322 1.00 96.44 101 LEU A CA 1
ATOM 861 C C . LEU A 1 101 ? -9.690 7.977 10.295 1.00 96.44 101 LEU A C 1
ATOM 863 O O . LEU A 1 101 ? -10.631 8.379 9.614 1.00 96.44 101 LEU A O 1
ATOM 867 N N . VAL A 1 102 ? -8.458 8.465 10.187 1.00 96.12 102 VAL A N 1
ATOM 868 C CA . VAL A 1 102 ? -8.064 9.503 9.227 1.00 96.12 102 VAL A CA 1
ATOM 869 C C . VAL A 1 102 ? -6.790 9.036 8.552 1.00 96.12 102 VAL A C 1
ATOM 871 O O . VAL A 1 102 ? -5.784 8.875 9.224 1.00 96.12 102 VAL A O 1
ATOM 874 N N . THR A 1 103 ? -6.832 8.799 7.245 1.00 94.94 103 THR A N 1
ATOM 875 C CA . THR A 1 103 ? -5.687 8.271 6.498 1.00 94.94 103 THR A CA 1
ATOM 876 C C . THR A 1 103 ? -5.665 8.837 5.084 1.00 94.94 103 THR A C 1
ATOM 878 O O . THR A 1 103 ? -6.717 9.120 4.510 1.00 94.94 103 THR A O 1
ATOM 881 N N . ASN A 1 104 ? -4.464 8.972 4.520 1.00 94.19 104 ASN A N 1
ATOM 882 C CA . ASN A 1 104 ? -4.268 9.310 3.109 1.00 94.19 104 ASN A CA 1
ATOM 883 C C . ASN A 1 104 ? -4.367 8.081 2.190 1.00 94.19 104 ASN A C 1
ATOM 885 O O . ASN A 1 104 ? -4.257 8.225 0.971 1.00 94.19 104 ASN A O 1
ATOM 889 N N . ALA A 1 105 ? -4.539 6.877 2.746 1.00 94.19 105 ALA A N 1
ATOM 890 C CA . ALA A 1 105 ? -4.673 5.659 1.964 1.00 94.19 105 ALA A CA 1
ATOM 891 C C . ALA A 1 105 ? -5.890 5.739 1.032 1.00 94.19 105 ALA A C 1
ATOM 893 O O . ALA A 1 105 ? -7.003 6.064 1.449 1.00 94.19 105 ALA A O 1
ATOM 894 N N . HIS A 1 106 ? -5.685 5.386 -0.235 1.00 96.50 106 HIS A N 1
ATOM 895 C CA . HIS A 1 106 ? -6.768 5.288 -1.204 1.00 96.50 106 HIS A CA 1
ATOM 896 C C . HIS A 1 106 ? -7.826 4.268 -0.752 1.00 96.50 106 HIS A C 1
ATOM 898 O O . HIS A 1 106 ? -7.480 3.198 -0.246 1.00 96.50 106 HIS A O 1
ATOM 904 N N . TYR A 1 107 ? -9.114 4.563 -0.975 1.00 95.56 107 TYR A N 1
ATOM 905 C CA . TYR A 1 107 ? -10.238 3.807 -0.395 1.00 95.56 107 TYR A CA 1
ATOM 906 C C . TYR A 1 107 ? -10.177 2.294 -0.672 1.00 95.56 107 TYR A C 1
ATOM 908 O O . TYR A 1 107 ? -10.402 1.500 0.233 1.00 95.56 107 TYR A O 1
ATOM 916 N N . LYS A 1 108 ? -9.771 1.882 -1.881 1.00 96.69 108 LYS A N 1
ATOM 917 C CA . LYS A 1 108 ? -9.559 0.463 -2.238 1.00 96.69 108 LYS A CA 1
ATOM 918 C C . LYS A 1 108 ? -8.513 -0.233 -1.354 1.00 96.69 108 LYS A C 1
ATOM 920 O O . LYS A 1 108 ? -8.690 -1.385 -0.969 1.00 96.69 108 LYS A O 1
ATOM 925 N N . VAL A 1 109 ? -7.416 0.456 -1.024 1.00 95.75 109 VAL A N 1
ATOM 926 C CA . VAL A 1 109 ? -6.366 -0.079 -0.137 1.00 95.75 109 VAL A CA 1
ATOM 927 C C . VAL A 1 109 ? -6.848 -0.087 1.310 1.00 95.75 109 VAL A C 1
ATOM 929 O O . VAL A 1 109 ? -6.600 -1.047 2.038 1.00 95.75 109 VAL A O 1
ATOM 932 N N . LEU A 1 110 ? -7.572 0.957 1.719 1.00 96.50 110 LEU A N 1
ATOM 933 C CA . LEU A 1 110 ? -8.186 1.033 3.040 1.00 96.50 110 LEU A CA 1
ATOM 934 C C . LEU A 1 110 ? -9.163 -0.132 3.271 1.00 96.50 110 LEU A C 1
ATOM 936 O O . LEU A 1 110 ? -9.090 -0.798 4.302 1.00 96.50 110 LEU A O 1
ATOM 940 N N . GLU A 1 111 ? -10.042 -0.422 2.312 1.00 96.25 111 GLU A N 1
ATOM 941 C CA . GLU A 1 111 ? -10.977 -1.550 2.386 1.00 96.25 111 GLU A CA 1
ATOM 942 C C . GLU A 1 111 ? -10.251 -2.893 2.520 1.00 96.25 111 GLU A C 1
ATOM 944 O O . GLU A 1 111 ? -10.628 -3.711 3.363 1.00 96.25 111 GLU A O 1
ATOM 949 N N . LEU A 1 112 ? -9.174 -3.098 1.753 1.00 96.56 112 LEU A N 1
ATOM 950 C CA . LEU A 1 112 ? -8.332 -4.292 1.845 1.00 96.56 112 LEU A CA 1
ATOM 951 C C . LEU A 1 112 ? -7.750 -4.458 3.257 1.00 96.56 112 LEU A C 1
ATOM 953 O O . LEU A 1 112 ? -7.909 -5.511 3.882 1.00 96.56 112 LEU A O 1
ATOM 957 N N . LYS A 1 113 ? -7.144 -3.393 3.795 1.00 96.88 113 LYS A N 1
ATOM 958 C CA . LYS A 1 113 ? -6.552 -3.374 5.140 1.00 96.88 113 LYS A CA 1
ATOM 959 C C . LYS A 1 113 ? -7.590 -3.630 6.225 1.00 96.88 113 LYS A C 1
ATOM 961 O O . LYS A 1 113 ? -7.369 -4.472 7.097 1.00 96.88 113 LYS A O 1
ATOM 966 N N . LEU A 1 114 ? -8.747 -2.972 6.161 1.00 96.69 114 LEU A N 1
ATOM 967 C CA . LEU A 1 114 ? -9.825 -3.154 7.137 1.00 96.69 114 LEU A CA 1
ATOM 968 C C . LEU A 1 114 ? -10.438 -4.555 7.079 1.00 96.69 114 LEU A C 1
ATOM 970 O O . LEU A 1 114 ? -10.753 -5.123 8.126 1.00 96.69 114 LEU A O 1
ATOM 974 N N . LYS A 1 115 ? -10.588 -5.135 5.884 1.00 96.31 115 LYS A N 1
ATOM 975 C CA . LYS A 1 115 ? -11.090 -6.504 5.715 1.00 96.31 115 LYS A CA 1
ATOM 976 C C . LYS A 1 115 ? -10.128 -7.526 6.320 1.00 96.31 115 LYS A C 1
ATOM 978 O O . LYS A 1 115 ? -10.569 -8.438 7.020 1.00 96.31 115 LYS A O 1
ATOM 983 N N . LYS A 1 116 ? -8.828 -7.358 6.075 1.00 96.69 116 LYS A N 1
ATOM 984 C CA . LYS A 1 116 ? -7.776 -8.248 6.577 1.00 96.69 116 LYS A CA 1
ATOM 985 C C . LYS A 1 116 ? -7.638 -8.193 8.101 1.00 96.69 116 LYS A C 1
ATOM 987 O O . LYS A 1 116 ? -7.562 -9.237 8.743 1.00 96.69 116 LYS A O 1
ATOM 992 N N . THR A 1 117 ? -7.649 -6.994 8.674 1.00 96.00 117 THR A N 1
ATOM 993 C CA . THR A 1 117 ? -7.407 -6.758 10.112 1.00 96.00 117 THR A CA 1
ATOM 994 C C . THR A 1 117 ? -8.669 -6.825 10.968 1.00 96.00 117 THR A C 1
ATOM 996 O O . THR A 1 117 ? -8.591 -7.003 12.177 1.00 96.00 117 THR A O 1
ATOM 999 N N . LYS A 1 118 ? -9.849 -6.689 10.354 1.00 95.81 118 LYS A N 1
ATOM 1000 C CA . LYS A 1 118 ? -11.172 -6.696 11.002 1.00 95.81 118 LYS A CA 1
ATOM 1001 C C . LYS A 1 118 ? -11.399 -5.580 12.028 1.00 95.81 118 LYS A C 1
ATOM 1003 O O . LYS A 1 118 ? -12.457 -5.556 12.653 1.00 95.81 118 LYS A O 1
ATOM 1008 N N . ILE A 1 119 ? -10.507 -4.595 12.143 1.00 95.62 119 ILE A N 1
ATOM 1009 C CA . ILE A 1 119 ? -10.628 -3.486 13.110 1.00 95.62 119 ILE A CA 1
ATOM 1010 C C . ILE A 1 119 ? -11.644 -2.405 12.707 1.00 95.62 119 ILE A C 1
ATOM 1012 O O . ILE A 1 119 ? -11.915 -1.490 13.480 1.00 95.62 119 ILE A O 1
ATOM 1016 N N . GLY A 1 120 ? -12.239 -2.491 11.512 1.00 95.50 120 GLY A N 1
ATOM 1017 C CA . GLY A 1 120 ? -13.146 -1.458 10.991 1.00 95.50 120 GLY A CA 1
ATOM 1018 C C . GLY A 1 120 ? -14.329 -1.129 11.909 1.00 95.50 120 GLY A C 1
ATOM 1019 O O . GLY A 1 120 ? -14.777 0.012 11.957 1.00 95.50 120 GLY A O 1
ATOM 1020 N N . HIS A 1 121 ? -14.793 -2.104 12.691 1.00 94.81 121 HIS A N 1
ATOM 1021 C CA . HIS A 1 121 ? -15.915 -1.947 13.616 1.00 94.81 121 HIS A CA 1
ATOM 1022 C C . HIS A 1 121 ? -15.597 -1.076 14.851 1.00 94.81 121 HIS A C 1
ATOM 1024 O O . HIS A 1 121 ? -16.515 -0.667 15.565 1.00 94.81 121 HIS A O 1
ATOM 1030 N N . TYR A 1 122 ? -14.322 -0.761 15.112 1.00 95.88 122 TYR A N 1
ATOM 1031 C CA . TYR A 1 122 ? -13.930 0.135 16.203 1.00 95.88 122 TYR A CA 1
ATOM 1032 C C . TYR A 1 122 ? -14.085 1.623 15.860 1.00 95.88 122 TYR A C 1
ATOM 1034 O O . TYR A 1 122 ? -14.104 2.449 16.775 1.00 95.88 122 TYR A O 1
ATOM 1042 N N . PHE A 1 123 ? -14.220 1.988 14.584 1.00 96.19 123 PHE A N 1
ATOM 1043 C CA . PHE A 1 123 ? -14.285 3.390 14.169 1.00 96.19 123 PHE A CA 1
ATOM 1044 C C . PHE A 1 123 ? -15.721 3.898 14.060 1.00 96.19 123 PHE A C 1
ATOM 1046 O O . PHE A 1 123 ? -16.628 3.191 13.624 1.00 96.19 123 PHE A O 1
ATOM 1053 N N . ASP A 1 124 ? -15.916 5.141 14.477 1.00 95.50 124 ASP A N 1
ATOM 1054 C CA . ASP A 1 124 ? -17.164 5.880 14.343 1.00 95.50 124 ASP A CA 1
ATOM 1055 C C . ASP A 1 124 ? -17.200 6.612 12.988 1.00 95.50 124 ASP A C 1
ATOM 1057 O O . ASP A 1 124 ? -16.154 6.923 12.410 1.00 95.50 124 ASP A O 1
ATOM 1061 N N . ARG A 1 125 ? -18.415 6.862 12.485 1.00 84.56 125 ARG A N 1
ATOM 1062 C CA . ARG A 1 125 ? -18.685 7.587 11.233 1.00 84.56 125 ARG A CA 1
ATOM 1063 C C . ARG A 1 125 ? -19.092 9.032 11.500 1.00 84.56 125 ARG A C 1
ATOM 1065 O O . ARG A 1 125 ? -19.675 9.297 12.579 1.00 84.56 125 ARG A O 1
#

Sequence (125 aa):
MIDMDGTMLDKYFDDYFWEYLVPERYAKINNVSISYAKEHLLNMYRKHEGTLNWTDIDFWSSQLNLDIPALKAQIEHLIEMHPNVEEFLILIKKRKKKLYLVTNAHYKVLELKLKKTKIGHYFDR

Mean predicted aligned error: 2.67 Å

Foldseek 3Di:
DFEPDPTFKDPCLVCCLQQPVLLVVLCVVVVHDSVVSNVVSVVVLVVCPPHLCNQDQVSVCVVSVHNSLVSSLVSLVNTGTDPCSVVVLVVCVVVVHAAAYDYSHDPSVVVSNCVSVVCPVSHDD

Radius of gyration: 16.48 Å; Cα contacts (8 Å, |Δi|>4): 123; chains: 1; bounding box: 36×27×49 Å

Solvent-accessible surface area (backbone atoms only — not comparable to full-atom values): 7180 Å² total; per-residue (Å²): 111,45,55,45,81,68,68,39,26,52,49,60,40,59,52,46,39,66,73,44,51,48,21,50,53,50,10,65,76,69,73,48,54,54,69,56,29,43,56,53,48,52,58,53,49,64,74,30,60,96,43,78,61,57,46,31,51,68,55,49,18,64,76,66,75,42,66,44,66,64,57,51,60,76,48,51,84,53,65,43,71,43,87,64,43,66,60,50,53,52,52,41,54,76,67,72,52,87,37,37,78,51,70,79,63,34,67,74,59,45,52,50,51,34,66,74,68,59,58,60,83,69,47,55,132